Protein AF-A0A259NEY8-F1 (afdb_monomer_lite)

Foldseek 3Di:
DPLDQDPVLLVVLQVLLPDPVCVVDPLSVVLVVCSVVVNNVSSLVSCVVVLVVCCVPDVPNSVSSVD

Structure (mmCIF, N/CA/C/O backbone):
data_AF-A0A259NEY8-F1
#
_entry.id   AF-A0A259NEY8-F1
#
loop_
_atom_site.group_PDB
_atom_site.id
_atom_site.type_symbol
_atom_site.label_atom_id
_atom_site.label_alt_id
_atom_site.label_comp_id
_atom_site.label_asym_id
_atom_site.label_entity_id
_atom_site.label_seq_id
_atom_site.pdbx_PDB_ins_code
_atom_site.Cartn_x
_atom_site.Cartn_y
_atom_site.Cartn_z
_atom_site.occupancy
_atom_site.B_iso_or_equiv
_atom_site.auth_seq_id
_atom_site.auth_comp_id
_atom_site.auth_asym_id
_atom_site.auth_atom_id
_atom_site.pdbx_PDB_model_num
ATOM 1 N N . MET A 1 1 ? 1.347 -5.338 17.985 1.00 46.06 1 MET A N 1
ATOM 2 C CA . MET A 1 1 ? 0.812 -4.212 17.190 1.00 46.06 1 MET A CA 1
ATOM 3 C C . MET A 1 1 ? -0.538 -4.639 16.645 1.00 46.06 1 MET A C 1
ATOM 5 O O . MET A 1 1 ? -0.566 -5.554 15.829 1.00 46.06 1 MET A O 1
ATOM 9 N N . ASN A 1 2 ? -1.636 -4.057 17.137 1.00 44.44 2 ASN A N 1
ATOM 10 C CA . ASN A 1 2 ? -2.966 -4.286 16.567 1.00 44.44 2 ASN A CA 1
ATOM 11 C C . ASN A 1 2 ? -2.956 -3.754 15.134 1.00 44.44 2 ASN A C 1
ATOM 13 O O . ASN A 1 2 ? -2.874 -2.553 14.919 1.00 44.44 2 ASN A O 1
ATOM 17 N N . THR A 1 3 ? -2.973 -4.655 14.157 1.00 61.66 3 THR A N 1
ATOM 18 C CA . THR A 1 3 ? -2.932 -4.335 12.720 1.00 61.66 3 THR A CA 1
ATOM 19 C C . THR A 1 3 ? -4.331 -4.002 12.195 1.00 61.66 3 THR A C 1
ATOM 21 O O . THR A 1 3 ? -4.694 -4.340 11.070 1.00 61.66 3 THR A O 1
ATOM 24 N N . GLU A 1 4 ? -5.163 -3.387 13.031 1.00 76.75 4 GLU A N 1
ATOM 25 C CA . GLU A 1 4 ? -6.500 -2.971 12.636 1.00 76.75 4 GLU A CA 1
ATOM 26 C C . GLU A 1 4 ? -6.422 -1.552 12.091 1.00 76.75 4 GLU A C 1
ATOM 28 O O . GLU A 1 4 ? -6.496 -0.574 12.828 1.00 76.75 4 GLU A O 1
ATOM 33 N N . LEU A 1 5 ? -6.248 -1.456 10.771 1.00 82.75 5 LEU A N 1
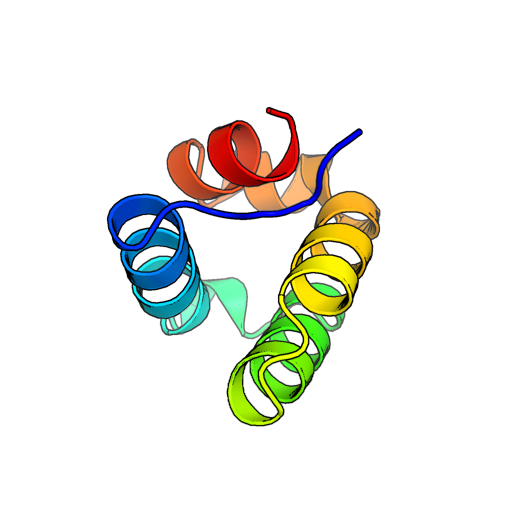ATOM 34 C CA . LEU A 1 5 ? -6.384 -0.191 10.061 1.00 82.75 5 LEU A CA 1
ATOM 35 C C . LEU A 1 5 ? -7.816 0.342 10.229 1.00 82.75 5 LEU A C 1
ATOM 37 O O . LEU A 1 5 ? -8.791 -0.396 10.014 1.00 82.75 5 LEU A O 1
ATOM 41 N N . SER A 1 6 ? -7.940 1.631 10.546 1.00 89.81 6 SER A N 1
ATOM 42 C CA . SER A 1 6 ? -9.210 2.357 10.505 1.00 89.81 6 SER A CA 1
ATOM 43 C C . SER A 1 6 ? -9.800 2.341 9.086 1.00 89.81 6 SER A C 1
ATOM 45 O O . SER A 1 6 ? -9.113 2.039 8.109 1.00 89.81 6 SER A O 1
ATOM 47 N N . GLN A 1 7 ? -11.090 2.657 8.938 1.00 88.00 7 GLN A N 1
ATOM 48 C CA . GLN A 1 7 ? -11.699 2.735 7.601 1.00 88.00 7 GLN A CA 1
ATOM 49 C C . GLN A 1 7 ? -11.024 3.796 6.722 1.00 88.00 7 GLN A C 1
ATOM 51 O O . GLN A 1 7 ? -10.779 3.546 5.547 1.00 88.00 7 GLN A O 1
ATOM 56 N N . GLU A 1 8 ? -10.630 4.926 7.308 1.00 90.19 8 GLU A N 1
ATOM 57 C CA . GLU A 1 8 ? -9.884 5.981 6.612 1.00 90.19 8 GLU A CA 1
ATOM 58 C C . GLU A 1 8 ? -8.510 5.487 6.143 1.00 90.19 8 GLU A C 1
ATOM 60 O O . GLU A 1 8 ? -8.123 5.703 4.998 1.00 90.19 8 GLU A O 1
ATOM 65 N N . GLN A 1 9 ? -7.797 4.743 6.993 1.00 90.62 9 GLN A N 1
ATOM 66 C CA . GLN A 1 9 ? -6.505 4.145 6.653 1.00 90.62 9 GLN A CA 1
ATOM 67 C C . GLN A 1 9 ? -6.621 3.087 5.550 1.00 90.62 9 GLN A C 1
ATOM 69 O O . GLN A 1 9 ? -5.747 2.987 4.691 1.00 90.62 9 GLN A O 1
ATOM 74 N N . LYS A 1 10 ? -7.704 2.302 5.545 1.00 90.81 10 LYS A N 1
ATOM 75 C CA . LYS A 1 10 ? -7.987 1.330 4.478 1.00 90.81 10 LYS A CA 1
ATOM 76 C C . LYS A 1 10 ? -8.266 2.024 3.149 1.00 90.81 10 LYS A C 1
ATOM 78 O O . LYS A 1 10 ? -7.802 1.544 2.117 1.00 90.81 10 LYS A O 1
ATOM 83 N N . GLU A 1 11 ? -8.996 3.134 3.175 1.00 91.31 11 GLU A N 1
ATOM 84 C CA . GLU A 1 11 ? -9.290 3.914 1.976 1.00 91.31 11 GLU A CA 1
ATOM 85 C C . GLU A 1 11 ? -8.031 4.585 1.422 1.00 91.31 11 GLU A C 1
ATOM 87 O O . GLU A 1 11 ? -7.749 4.473 0.230 1.00 91.31 11 GLU A O 1
ATOM 92 N N . LEU A 1 12 ? -7.206 5.171 2.297 1.00 91.25 12 LEU A N 1
ATOM 93 C CA . LEU A 1 12 ? -5.893 5.694 1.924 1.00 91.25 12 LEU A CA 1
ATOM 94 C C . LEU A 1 12 ? -5.023 4.603 1.288 1.00 91.25 12 LEU A C 1
ATOM 96 O O . LEU A 1 12 ? -4.470 4.808 0.210 1.00 91.25 12 LEU A O 1
ATOM 100 N N . LEU A 1 13 ? -4.949 3.424 1.914 1.00 91.50 13 LEU A N 1
ATOM 101 C CA . LEU A 1 13 ? -4.174 2.295 1.401 1.00 91.50 13 LEU A CA 1
ATOM 102 C C . LEU A 1 13 ? -4.640 1.876 0.002 1.00 91.50 13 LEU A C 1
ATOM 104 O O . LEU A 1 13 ? -3.810 1.656 -0.874 1.00 91.50 13 LEU A O 1
ATOM 108 N N . ARG A 1 14 ? -5.955 1.782 -0.230 1.00 91.44 14 ARG A N 1
ATOM 109 C CA . ARG A 1 14 ? -6.515 1.453 -1.551 1.00 91.44 14 ARG A CA 1
A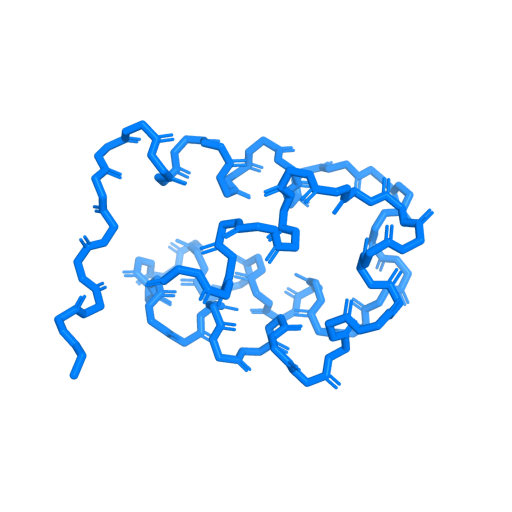TOM 110 C C . ARG A 1 14 ? -6.193 2.517 -2.588 1.00 91.44 14 ARG A C 1
ATOM 112 O O . ARG A 1 14 ? -5.754 2.171 -3.682 1.00 91.44 14 ARG A O 1
ATOM 119 N N . ARG A 1 15 ? -6.388 3.790 -2.243 1.00 92.50 15 ARG A N 1
ATOM 120 C CA . ARG A 1 15 ? -6.129 4.921 -3.136 1.00 92.50 15 ARG A CA 1
ATOM 121 C C . ARG A 1 15 ? -4.662 4.970 -3.543 1.00 92.50 15 ARG A C 1
ATOM 123 O O . ARG A 1 15 ? -4.371 4.984 -4.734 1.00 92.50 15 ARG A O 1
ATOM 130 N N . GLU A 1 16 ? -3.743 4.922 -2.581 1.00 91.25 16 GLU A N 1
ATOM 131 C CA . GLU A 1 16 ? -2.307 4.945 -2.869 1.00 91.25 16 GLU A CA 1
ATOM 132 C C . GLU A 1 16 ? -1.882 3.712 -3.654 1.00 91.25 16 GLU A C 1
ATOM 134 O O . GLU A 1 16 ? -1.189 3.833 -4.662 1.00 91.25 16 GLU A O 1
ATOM 139 N N . LEU A 1 17 ? -2.361 2.527 -3.263 1.00 89.75 17 LEU A N 1
ATOM 140 C CA . LEU A 1 17 ? -2.055 1.331 -4.022 1.00 89.75 17 LEU A CA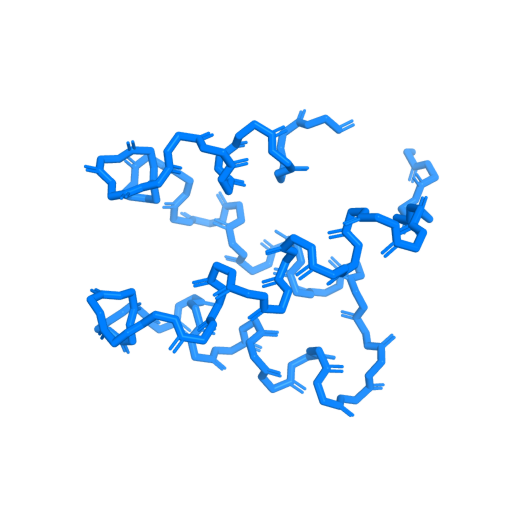 1
ATOM 141 C C . LEU A 1 17 ? -2.652 1.375 -5.417 1.00 89.75 17 LEU A C 1
ATOM 143 O O . LEU A 1 17 ? -2.044 0.761 -6.261 1.00 89.75 17 LEU A O 1
ATOM 147 N N . SER A 1 18 ? -3.725 2.099 -5.730 1.00 88.69 18 SER A N 1
ATOM 148 C CA . SER A 1 18 ? -4.245 2.191 -7.106 1.00 88.69 18 SER A CA 1
ATOM 149 C C . SER A 1 18 ? -3.394 3.031 -8.068 1.00 88.69 18 SER A C 1
ATOM 151 O O . SER A 1 18 ? -3.643 3.001 -9.269 1.00 88.69 18 SER A O 1
ATOM 153 N N . ARG A 1 19 ? -2.384 3.762 -7.576 1.00 88.31 19 ARG A N 1
ATOM 154 C CA . ARG A 1 19 ? -1.567 4.639 -8.422 1.00 88.31 19 ARG A CA 1
ATOM 155 C C . ARG A 1 19 ? -0.657 3.838 -9.357 1.00 88.31 19 ARG A C 1
ATOM 157 O O . ARG A 1 19 ? 0.044 2.915 -8.932 1.00 88.31 19 ARG A O 1
ATOM 164 N N . ASP A 1 20 ? -0.645 4.209 -10.635 1.00 83.62 20 ASP A N 1
ATOM 165 C CA . ASP A 1 20 ? 0.103 3.489 -11.671 1.00 83.62 20 ASP A CA 1
ATOM 166 C C . ASP A 1 20 ? 1.623 3.550 -11.481 1.00 83.62 20 ASP A C 1
ATOM 168 O O . ASP A 1 20 ? 2.317 2.577 -11.775 1.00 83.62 20 ASP A O 1
ATOM 172 N N . ASP A 1 21 ? 2.130 4.653 -10.927 1.00 83.94 21 ASP A N 1
ATOM 173 C CA . ASP A 1 21 ? 3.552 4.879 -10.645 1.00 83.94 21 ASP A CA 1
ATOM 174 C C . ASP A 1 21 ? 4.128 3.892 -9.620 1.00 83.94 21 ASP A C 1
ATOM 176 O O . ASP A 1 21 ? 5.309 3.554 -9.678 1.00 83.94 21 ASP A O 1
ATOM 180 N N . LEU A 1 22 ? 3.289 3.374 -8.725 1.00 81.81 22 LEU A N 1
ATOM 181 C CA . LEU A 1 22 ? 3.670 2.384 -7.723 1.00 81.81 22 LEU A CA 1
ATOM 182 C C . LEU A 1 22 ? 3.569 0.938 -8.239 1.00 81.81 22 LEU A C 1
ATOM 184 O O . LEU A 1 22 ? 4.164 0.039 -7.643 1.00 81.81 22 LEU A O 1
ATOM 188 N N . SER A 1 23 ? 2.879 0.691 -9.360 1.00 83.56 23 SER A N 1
ATOM 189 C CA . SER A 1 23 ? 2.672 -0.658 -9.924 1.00 83.56 23 SER A CA 1
ATOM 190 C C . SER A 1 23 ? 3.968 -1.370 -10.327 1.00 83.56 23 SER A C 1
ATOM 192 O O . SER A 1 23 ? 3.973 -2.588 -10.485 1.00 83.56 23 SER A O 1
ATOM 194 N N . ILE A 1 24 ? 5.063 -0.626 -10.504 1.00 83.75 24 ILE A N 1
ATOM 195 C CA . ILE A 1 24 ? 6.379 -1.175 -10.857 1.00 83.75 24 ILE A CA 1
ATOM 196 C C . ILE A 1 24 ? 6.994 -2.008 -9.726 1.00 83.75 24 ILE A C 1
ATOM 198 O O . ILE A 1 24 ? 7.888 -2.819 -9.967 1.00 83.75 24 ILE A O 1
ATOM 202 N N . TYR A 1 25 ? 6.532 -1.815 -8.488 1.00 86.06 25 TYR A N 1
ATOM 203 C CA . TYR A 1 25 ? 7.059 -2.513 -7.327 1.00 86.06 25 TYR A CA 1
ATOM 204 C C . TYR A 1 25 ? 6.300 -3.811 -7.082 1.00 86.06 25 TYR A C 1
ATOM 206 O O . TYR A 1 25 ? 5.099 -3.813 -6.809 1.00 86.06 25 TYR A O 1
ATOM 214 N N . THR A 1 26 ? 7.026 -4.928 -7.071 1.00 89.88 26 THR A N 1
ATOM 215 C CA . THR A 1 26 ? 6.465 -6.243 -6.731 1.00 89.88 26 THR A CA 1
ATOM 216 C C . THR A 1 26 ? 5.743 -6.221 -5.379 1.00 89.88 26 THR A C 1
ATOM 218 O O . THR A 1 26 ? 4.662 -6.797 -5.256 1.00 89.88 26 THR A O 1
ATOM 221 N N . ALA A 1 27 ? 6.280 -5.504 -4.383 1.00 90.12 27 ALA A N 1
ATOM 222 C CA . ALA A 1 27 ? 5.638 -5.327 -3.080 1.00 90.12 27 ALA A CA 1
ATOM 223 C C . ALA A 1 27 ? 4.249 -4.669 -3.179 1.00 90.12 27 ALA A C 1
ATOM 225 O O . ALA A 1 27 ? 3.322 -5.104 -2.498 1.00 90.12 27 ALA A O 1
ATOM 226 N N . VAL A 1 28 ? 4.080 -3.678 -4.061 1.00 91.06 28 VAL A N 1
ATOM 227 C CA . VAL A 1 28 ? 2.804 -2.981 -4.302 1.00 91.06 28 VAL A CA 1
ATOM 228 C C . VAL A 1 28 ? 1.812 -3.908 -4.995 1.00 91.06 28 VAL A C 1
ATOM 230 O O . VAL A 1 28 ? 0.670 -4.013 -4.552 1.00 91.06 28 VAL A O 1
ATOM 233 N N . VAL A 1 29 ? 2.244 -4.641 -6.026 1.00 91.62 29 VAL A N 1
ATOM 234 C CA . VAL A 1 29 ? 1.391 -5.620 -6.725 1.00 91.62 29 VAL A CA 1
ATOM 235 C C . VAL A 1 29 ? 0.886 -6.690 -5.756 1.00 91.62 29 VAL A C 1
ATOM 237 O O . VAL A 1 29 ? -0.309 -6.985 -5.707 1.00 91.62 29 VAL A O 1
ATOM 240 N N . MET A 1 30 ? 1.772 -7.233 -4.923 1.00 92.81 30 MET A N 1
ATOM 241 C CA . MET A 1 30 ? 1.379 -8.208 -3.912 1.00 92.81 30 MET A CA 1
ATOM 242 C C . MET A 1 30 ? 0.497 -7.583 -2.819 1.00 92.81 30 MET A C 1
ATOM 244 O O . MET A 1 30 ? -0.425 -8.234 -2.325 1.00 92.81 30 MET A O 1
ATOM 248 N N . ALA A 1 31 ? 0.738 -6.334 -2.418 1.00 93.25 31 ALA A N 1
ATOM 249 C CA . ALA A 1 31 ? -0.101 -5.647 -1.439 1.00 93.25 31 ALA A CA 1
ATOM 2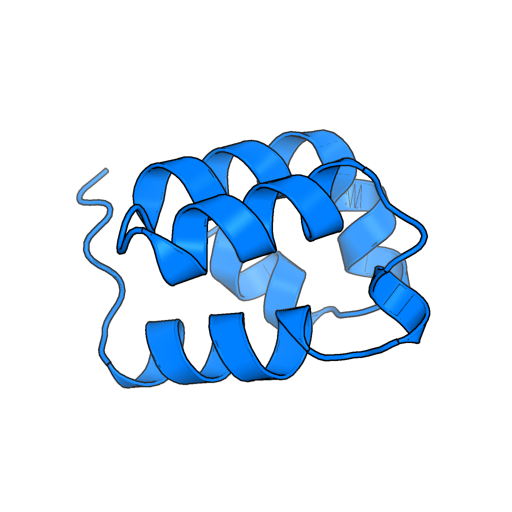50 C C . ALA A 1 31 ? -1.524 -5.400 -1.968 1.00 93.25 31 ALA A C 1
ATOM 252 O O . ALA A 1 31 ? -2.481 -5.590 -1.218 1.00 93.25 31 ALA A O 1
ATOM 253 N N . ARG A 1 32 ? -1.683 -5.083 -3.262 1.00 92.62 32 ARG A N 1
ATOM 254 C CA . ARG A 1 32 ? -2.996 -5.001 -3.932 1.00 92.62 32 ARG A CA 1
ATOM 255 C C . ARG A 1 32 ? -3.753 -6.324 -3.863 1.00 92.62 32 ARG A C 1
ATOM 257 O O . ARG A 1 32 ? -4.899 -6.346 -3.434 1.00 92.62 32 ARG A O 1
ATOM 264 N N . GLN A 1 33 ? -3.099 -7.438 -4.187 1.00 93.25 33 GLN A N 1
ATOM 265 C CA . GLN A 1 33 ? -3.730 -8.762 -4.095 1.00 93.25 33 GLN A CA 1
ATOM 266 C C . GLN A 1 33 ? -4.151 -9.102 -2.656 1.00 93.25 33 GLN A C 1
ATOM 268 O O . GLN A 1 33 ? -5.222 -9.657 -2.423 1.00 93.25 33 GLN A O 1
ATOM 273 N N . ALA A 1 34 ? -3.331 -8.744 -1.663 1.00 92.69 34 ALA A N 1
ATOM 274 C CA . ALA A 1 34 ? -3.705 -8.911 -0.259 1.00 92.69 34 ALA A CA 1
ATOM 275 C C . ALA A 1 34 ? -4.909 -8.032 0.124 1.00 92.69 34 ALA A C 1
ATOM 277 O O . ALA A 1 34 ? -5.787 -8.502 0.848 1.00 92.69 34 ALA A O 1
ATOM 278 N N . LEU A 1 35 ? -4.987 -6.794 -0.379 1.00 90.94 35 LEU A N 1
ATOM 279 C CA . LEU A 1 35 ? -6.142 -5.914 -0.182 1.00 90.94 35 LEU A CA 1
ATOM 280 C C . LEU A 1 35 ? -7.435 -6.499 -0.755 1.00 90.94 35 LEU A C 1
ATOM 282 O O . LEU A 1 35 ? -8.459 -6.460 -0.074 1.00 90.94 35 LEU A O 1
ATOM 286 N N . GLU A 1 36 ? -7.393 -7.039 -1.973 1.00 90.81 36 GLU A N 1
ATOM 287 C CA . GLU A 1 36 ? -8.553 -7.661 -2.633 1.00 90.81 36 GLU A CA 1
ATOM 288 C C . GLU A 1 36 ? -9.104 -8.844 -1.827 1.00 90.81 36 GLU A C 1
ATOM 290 O O . GLU A 1 36 ? -10.312 -9.063 -1.775 1.00 90.81 36 GLU A O 1
ATOM 295 N N . LEU A 1 37 ? -8.226 -9.560 -1.119 1.00 92.44 37 LEU A N 1
ATOM 296 C CA . LEU A 1 37 ? -8.577 -10.668 -0.228 1.00 92.44 37 LEU A CA 1
ATOM 297 C C . LEU A 1 37 ? -8.925 -10.217 1.205 1.00 92.44 37 LEU A C 1
ATOM 299 O O . LEU A 1 37 ? -9.118 -11.059 2.082 1.00 92.44 37 LEU A O 1
ATOM 303 N N . GLY A 1 38 ? -8.962 -8.907 1.480 1.00 90.56 38 GLY A N 1
ATOM 304 C CA . GLY A 1 38 ? -9.232 -8.341 2.808 1.00 90.56 38 GLY A CA 1
ATOM 305 C C . GLY A 1 38 ? -8.102 -8.528 3.831 1.00 90.56 38 GLY A C 1
ATOM 306 O O . GLY A 1 38 ? -8.306 -8.319 5.027 1.00 90.56 38 GLY A O 1
ATOM 307 N N . ARG A 1 39 ? -6.899 -8.907 3.389 1.00 93.12 39 ARG A N 1
ATOM 308 C CA . ARG A 1 39 ? -5.732 -9.211 4.233 1.00 93.12 39 ARG A CA 1
ATOM 309 C C . ARG A 1 39 ? -4.847 -7.979 4.435 1.00 93.12 39 ARG A C 1
ATOM 311 O O . ARG A 1 39 ? -3.700 -7.927 3.999 1.00 93.12 39 ARG A O 1
ATOM 318 N N . TYR A 1 40 ? -5.372 -6.974 5.128 1.00 90.25 40 TYR A N 1
ATOM 319 C CA . TYR A 1 40 ? -4.693 -5.682 5.321 1.00 90.25 40 TYR A CA 1
ATOM 320 C C . TYR A 1 40 ? -3.332 -5.789 6.024 1.00 90.25 40 TYR A C 1
ATOM 322 O O . TYR A 1 40 ? -2.380 -5.130 5.616 1.00 90.25 40 TYR A O 1
ATOM 330 N N . ALA A 1 41 ? -3.211 -6.651 7.037 1.00 90.12 41 ALA A N 1
ATOM 331 C CA . ALA A 1 41 ? -1.944 -6.872 7.735 1.00 90.12 41 ALA A CA 1
ATOM 332 C C . ALA A 1 41 ? -0.853 -7.422 6.797 1.00 90.12 41 ALA A C 1
ATOM 334 O O . ALA A 1 41 ? 0.297 -6.988 6.843 1.00 90.12 41 ALA A O 1
ATOM 335 N N . GLU A 1 42 ? -1.231 -8.340 5.902 1.00 92.38 42 GLU A N 1
ATOM 336 C CA . GLU A 1 42 ? -0.340 -8.906 4.888 1.00 92.38 42 GLU A CA 1
ATOM 337 C C . GLU A 1 42 ? 0.056 -7.845 3.851 1.00 92.38 42 GLU A C 1
ATOM 339 O O . GLU A 1 42 ? 1.228 -7.751 3.487 1.00 92.38 42 GLU A O 1
ATOM 344 N N . ALA A 1 43 ? -0.890 -6.997 3.430 1.00 92.50 43 ALA A N 1
ATOM 345 C CA . ALA A 1 43 ? -0.618 -5.878 2.530 1.00 92.50 43 ALA A CA 1
ATOM 346 C C . ALA A 1 43 ? 0.411 -4.904 3.130 1.00 92.50 43 ALA A C 1
ATOM 348 O O . ALA A 1 43 ? 1.415 -4.603 2.489 1.00 92.50 43 ALA A O 1
ATOM 349 N N . VAL A 1 44 ? 0.218 -4.481 4.383 1.00 92.62 44 VAL A N 1
ATOM 350 C CA . VAL A 1 44 ? 1.164 -3.600 5.091 1.00 92.62 44 VAL A CA 1
ATOM 351 C C .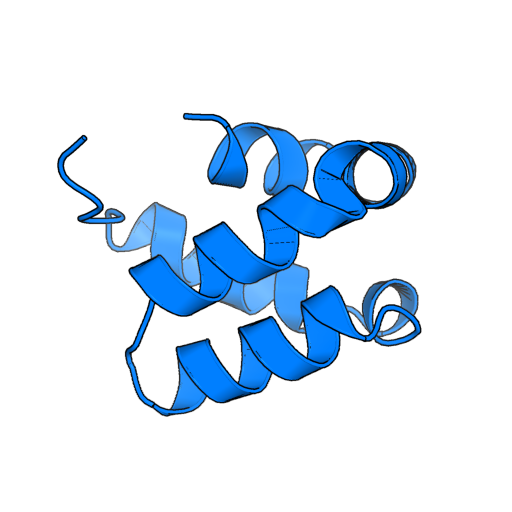 VAL A 1 44 ? 2.533 -4.266 5.234 1.00 92.62 44 VAL A C 1
ATOM 353 O O . VAL A 1 44 ? 3.553 -3.642 4.946 1.00 92.62 44 VAL A O 1
ATOM 356 N N . SER A 1 45 ? 2.578 -5.547 5.615 1.00 92.25 45 SER A N 1
ATOM 357 C CA . S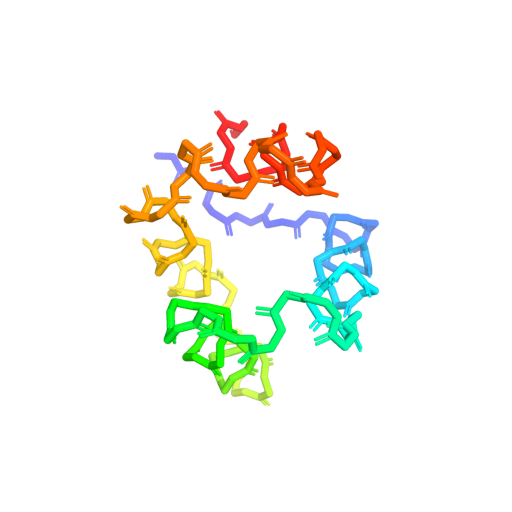ER A 1 45 ? 3.843 -6.277 5.755 1.00 92.25 45 SER A CA 1
ATOM 358 C C . SER A 1 45 ? 4.624 -6.356 4.443 1.00 92.25 45 SER A C 1
ATOM 360 O O . SER A 1 45 ? 5.848 -6.268 4.469 1.00 92.25 45 SER A O 1
ATOM 362 N N . ARG A 1 46 ? 3.940 -6.515 3.305 1.00 91.31 46 ARG A N 1
ATOM 363 C CA . ARG A 1 46 ? 4.569 -6.529 1.976 1.00 91.31 46 ARG A CA 1
ATOM 364 C C . ARG A 1 46 ? 5.161 -5.174 1.624 1.00 91.31 46 ARG A C 1
ATOM 366 O O . ARG A 1 46 ? 6.291 -5.113 1.158 1.00 91.31 46 ARG A O 1
ATOM 373 N N . LEU A 1 47 ? 4.430 -4.097 1.903 1.00 92.25 47 LEU A N 1
ATOM 374 C CA . LEU A 1 47 ? 4.891 -2.735 1.633 1.00 92.25 47 LEU A CA 1
ATOM 375 C C . LEU A 1 47 ? 6.108 -2.351 2.475 1.00 92.25 47 LEU A C 1
ATOM 377 O O . LEU A 1 47 ? 7.011 -1.694 1.969 1.00 92.25 47 LEU A O 1
ATOM 381 N N . ARG A 1 48 ? 6.183 -2.818 3.727 1.00 92.12 48 ARG A N 1
ATOM 382 C CA . ARG A 1 48 ? 7.338 -2.562 4.603 1.00 92.12 48 ARG A CA 1
ATOM 383 C C . ARG A 1 48 ? 8.665 -3.075 4.038 1.00 92.12 48 ARG A C 1
ATOM 385 O O . ARG A 1 48 ? 9.699 -2.505 4.362 1.00 92.12 48 ARG A O 1
ATOM 392 N N . VAL A 1 49 ? 8.650 -4.107 3.187 1.00 90.12 49 VAL A N 1
ATOM 393 C CA . VAL A 1 49 ? 9.868 -4.649 2.550 1.00 90.12 49 VAL A CA 1
ATOM 394 C C . VAL A 1 49 ? 10.543 -3.615 1.642 1.00 90.12 49 VAL A C 1
ATOM 396 O O . VAL A 1 49 ? 11.765 -3.582 1.563 1.00 90.12 49 VAL A O 1
ATOM 399 N N . ASP A 1 50 ? 9.756 -2.752 0.996 1.00 89.12 50 ASP A N 1
ATOM 400 C CA . ASP A 1 50 ? 10.225 -1.712 0.074 1.00 89.12 50 ASP A CA 1
ATOM 401 C C . ASP A 1 50 ? 9.933 -0.295 0.615 1.00 89.12 50 ASP A C 1
ATOM 403 O O . ASP A 1 50 ? 9.765 0.648 -0.161 1.00 89.12 50 ASP A O 1
ATOM 407 N N . ALA A 1 51 ? 9.874 -0.122 1.943 1.00 88.88 51 ALA A N 1
ATOM 408 C CA . ALA A 1 51 ? 9.470 1.137 2.576 1.00 88.88 51 ALA A CA 1
ATOM 409 C C . ALA A 1 51 ? 10.303 2.344 2.102 1.00 88.88 51 ALA A C 1
ATOM 411 O O . ALA A 1 51 ? 9.735 3.388 1.790 1.00 88.88 51 ALA A O 1
ATOM 412 N N . ASP A 1 52 ? 11.620 2.186 1.953 1.00 89.69 52 ASP A N 1
ATOM 413 C CA . ASP A 1 52 ? 12.504 3.256 1.471 1.00 89.69 52 ASP A CA 1
ATOM 414 C C . ASP A 1 52 ? 12.158 3.703 0.044 1.00 89.69 52 ASP A C 1
ATOM 416 O O . ASP A 1 52 ? 12.195 4.890 -0.269 1.00 89.69 52 ASP A O 1
ATOM 420 N N . LYS A 1 53 ? 11.768 2.764 -0.828 1.00 87.81 53 LYS A N 1
ATOM 421 C CA . LYS A 1 53 ? 11.348 3.073 -2.203 1.00 87.81 53 LYS A CA 1
ATOM 422 C C . LYS A 1 53 ? 9.974 3.730 -2.204 1.00 87.81 53 LYS A C 1
ATOM 424 O O . LYS A 1 53 ? 9.766 4.708 -2.912 1.00 87.81 53 LYS A O 1
ATOM 429 N N . ILE A 1 54 ? 9.056 3.239 -1.371 1.00 89.00 54 ILE A N 1
ATOM 430 C CA . ILE A 1 54 ? 7.727 3.833 -1.201 1.00 89.00 54 ILE A CA 1
ATOM 431 C C . ILE A 1 54 ? 7.844 5.282 -0.727 1.00 89.00 54 ILE A C 1
ATOM 433 O O . ILE A 1 54 ? 7.161 6.137 -1.281 1.00 89.00 54 ILE A O 1
ATOM 437 N N . LEU A 1 55 ? 8.744 5.587 0.213 1.00 91.31 55 LEU A N 1
ATOM 438 C CA . LEU A 1 55 ? 8.981 6.951 0.694 1.00 91.31 55 LEU A CA 1
ATOM 439 C C . LEU A 1 55 ? 9.326 7.925 -0.444 1.00 91.31 55 LEU A C 1
ATOM 441 O O . LEU A 1 55 ? 8.893 9.076 -0.411 1.00 91.31 55 LEU A O 1
ATOM 445 N N . MET A 1 56 ? 10.058 7.468 -1.465 1.00 89.25 56 MET A N 1
ATOM 446 C CA . MET A 1 56 ? 10.420 8.300 -2.619 1.00 89.25 56 MET A CA 1
ATOM 447 C C . MET A 1 56 ? 9.222 8.655 -3.518 1.00 89.25 56 MET A C 1
ATOM 449 O O . MET A 1 56 ? 9.295 9.641 -4.248 1.00 89.25 56 MET A O 1
ATOM 453 N N . HIS A 1 57 ? 8.126 7.889 -3.464 1.00 86.06 57 HIS A N 1
ATOM 454 C CA . HIS A 1 57 ? 6.958 8.038 -4.349 1.00 86.06 57 HIS A CA 1
ATOM 455 C C . HIS A 1 57 ? 5.677 8.486 -3.629 1.00 86.06 57 HIS A C 1
ATOM 457 O O . HIS A 1 57 ? 4.845 9.201 -4.199 1.00 86.06 57 HIS A O 1
ATOM 463 N N . SER A 1 58 ? 5.501 8.065 -2.378 1.00 87.88 58 SER A N 1
ATOM 464 C CA . SER A 1 58 ? 4.361 8.408 -1.536 1.00 87.88 58 SER A CA 1
ATOM 465 C C . SER A 1 58 ? 4.769 8.441 -0.065 1.00 87.88 58 SER A C 1
ATOM 467 O O . SER A 1 58 ? 4.886 7.416 0.613 1.00 87.88 58 SER A O 1
ATOM 469 N N . ARG A 1 59 ? 4.940 9.663 0.446 1.00 90.81 59 ARG A N 1
ATOM 470 C CA . ARG A 1 59 ? 5.164 9.904 1.873 1.00 90.81 59 ARG A CA 1
ATOM 471 C C . ARG A 1 59 ? 3.962 9.475 2.717 1.00 90.81 59 ARG A C 1
ATOM 473 O O . ARG A 1 59 ? 4.157 8.880 3.769 1.00 90.81 59 ARG A O 1
ATOM 480 N N . GLU A 1 60 ? 2.742 9.709 2.232 1.00 90.38 60 GLU A N 1
ATOM 481 C CA . GLU A 1 60 ? 1.510 9.300 2.923 1.00 90.38 60 GLU A CA 1
ATOM 482 C C . GLU A 1 60 ? 1.439 7.777 3.093 1.00 90.38 60 GLU A C 1
ATOM 484 O O . GLU A 1 60 ? 1.153 7.286 4.185 1.00 90.38 60 GLU A O 1
ATOM 489 N N . LEU A 1 61 ? 1.763 7.012 2.042 1.00 89.25 61 LEU A N 1
ATOM 490 C CA . LEU A 1 61 ? 1.785 5.551 2.126 1.00 89.25 61 LEU A CA 1
ATOM 491 C C . LEU A 1 61 ? 2.882 5.055 3.076 1.00 89.25 61 LEU A C 1
ATOM 493 O O . LEU A 1 61 ? 2.659 4.109 3.828 1.00 89.25 61 LEU A O 1
ATOM 497 N N . TYR A 1 62 ? 4.051 5.699 3.071 1.00 92.12 62 TYR A N 1
ATOM 498 C CA . TYR A 1 62 ? 5.140 5.373 3.991 1.00 92.12 62 TYR A CA 1
ATOM 499 C C . TYR A 1 62 ? 4.758 5.605 5.461 1.00 92.12 62 TYR A C 1
ATOM 501 O O . TYR A 1 62 ? 5.023 4.757 6.316 1.00 92.12 62 TYR A O 1
ATOM 509 N N . GLU A 1 63 ? 4.129 6.741 5.763 1.00 91.88 63 GLU A N 1
ATOM 510 C CA . GLU A 1 63 ? 3.658 7.072 7.112 1.00 91.88 63 GLU A CA 1
ATOM 511 C C . GLU A 1 63 ? 2.545 6.117 7.563 1.00 91.88 63 GLU A C 1
ATOM 513 O O . GLU A 1 63 ? 2.513 5.707 8.724 1.00 91.88 63 GLU A O 1
ATOM 518 N N . LEU A 1 64 ? 1.678 5.697 6.637 1.00 90.38 64 LEU A N 1
ATOM 519 C CA . LEU A 1 64 ? 0.628 4.718 6.903 1.00 90.38 64 LEU A CA 1
ATOM 520 C C . LEU A 1 64 ? 1.191 3.347 7.293 1.00 90.38 64 LEU A C 1
ATOM 522 O O . LEU A 1 64 ? 0.696 2.730 8.231 1.00 90.38 64 LEU A O 1
ATOM 526 N N . ILE A 1 65 ? 2.198 2.848 6.572 1.00 90.31 65 ILE A N 1
ATOM 527 C CA . ILE A 1 65 ? 2.740 1.508 6.831 1.00 90.31 65 ILE A CA 1
ATOM 528 C C . ILE A 1 65 ? 3.686 1.472 8.034 1.00 90.31 65 ILE A C 1
ATOM 530 O O . ILE A 1 65 ? 3.965 0.376 8.512 1.00 90.31 65 ILE A O 1
ATOM 534 N N . ASN A 1 66 ? 4.184 2.610 8.526 1.00 87.38 66 ASN A N 1
ATOM 535 C CA . ASN A 1 66 ? 5.103 2.681 9.673 1.00 87.38 66 ASN A CA 1
ATOM 536 C C . ASN A 1 66 ? 4.460 3.133 10.995 1.00 87.38 66 ASN A C 1
ATOM 538 O O . ASN A 1 66 ? 5.123 3.039 12.028 1.00 87.38 66 ASN A O 1
ATOM 542 N N . ASN A 1 67 ? 3.199 3.572 10.982 1.00 75.81 67 ASN A N 1
ATOM 543 C CA . ASN A 1 67 ? 2.370 3.662 12.193 1.00 75.81 67 ASN A CA 1
ATOM 544 C C . ASN A 1 67 ? 1.829 2.283 12.614 1.00 75.81 67 ASN A C 1
ATOM 546 O O . ASN A 1 67 ? 1.526 2.124 13.817 1.00 75.81 67 ASN A O 1
#

Sequence (67 aa):
MNTELSQEQKELLRRELSRDDLSIYTAVVMARQALELGRYAEAVSRLRVDADKILMHSRELYELINN

pLDDT: mean 87.73, std 8.9, range [44.44, 93.25]

Radius of gyration: 10.41 Å; chains: 1; bounding box: 24×21×29 Å

Secondary structure (DSSP, 8-state):
------HHHHHHHHHHHT-GGGTT-HHHHHHHHHHHTT-HHHHHHHHHTTHHHHHHH-HHHHHHHH-